Protein AF-A0A4S2FEB2-F1 (afdb_monomer)

Secondary structure (DSSP, 8-state):
--HHHHHHHHHHHHHHHHHHHHHHSTT-HHHHHHHHHHHHHHHHHH----HHHHHHHHHHHHHHHHHHHHHHHHHT-

pLDDT: mean 71.76, std 8.35, range [48.72, 83.31]

Structure (mmCIF, N/CA/C/O backbone):
data_AF-A0A4S2FEB2-F1
#
_entry.id   AF-A0A4S2FEB2-F1
#
loop_
_atom_site.group_PDB
_atom_site.id
_atom_site.type_symbol
_atom_site.label_atom_id
_atom_site.label_alt_id
_atom_site.label_comp_id
_atom_site.label_asym_id
_atom_site.label_entity_id
_atom_site.label_seq_id
_atom_site.pdbx_PDB_ins_code
_atom_site.Cartn_x
_atom_site.Cartn_y
_atom_site.Cartn_z
_atom_site.occupancy
_atom_site.B_iso_or_equiv
_atom_site.auth_seq_id
_atom_site.auth_comp_id
_atom_site.auth_asym_id
_atom_site.auth_atom_id
_atom_site.pdbx_PDB_model_num
ATOM 1 N N . MET A 1 1 ? -23.326 -0.605 19.217 1.00 49.97 1 MET A N 1
ATOM 2 C CA . MET A 1 1 ? -22.263 -0.516 18.189 1.00 49.97 1 MET A CA 1
ATOM 3 C C . MET A 1 1 ? -21.854 0.949 18.082 1.00 49.97 1 MET A C 1
ATOM 5 O O . MET A 1 1 ? -22.688 1.747 17.670 1.00 49.97 1 MET A O 1
ATOM 9 N N . SER A 1 2 ? -20.673 1.347 18.569 1.00 48.72 2 SER A N 1
ATOM 10 C CA . SER A 1 2 ? -20.294 2.770 18.584 1.00 48.72 2 SER A CA 1
ATOM 11 C C . SER A 1 2 ? -19.995 3.251 17.159 1.00 48.72 2 SER A C 1
ATOM 13 O O . SER A 1 2 ? -19.466 2.497 16.343 1.00 48.72 2 SER A O 1
ATOM 15 N N . ASN A 1 3 ? -20.328 4.502 16.831 1.00 58.84 3 ASN A N 1
ATOM 16 C CA . ASN A 1 3 ? -20.088 5.079 15.496 1.00 58.84 3 ASN A CA 1
ATOM 17 C C . ASN A 1 3 ? -18.627 4.936 15.015 1.00 58.84 3 ASN A C 1
ATOM 19 O O . ASN A 1 3 ? -18.371 4.923 13.814 1.00 58.84 3 ASN A O 1
ATOM 23 N N . GLN A 1 4 ? -17.670 4.762 15.931 1.00 56.44 4 GLN A N 1
ATOM 24 C CA . GLN A 1 4 ? -16.264 4.550 15.592 1.00 56.44 4 GLN A CA 1
ATOM 25 C C . GLN A 1 4 ? -15.961 3.178 14.977 1.00 56.44 4 GLN A C 1
ATOM 27 O O . GLN A 1 4 ? -15.067 3.076 14.139 1.00 56.44 4 GLN A O 1
ATOM 32 N N . THR A 1 5 ? -16.700 2.125 15.340 1.00 57.94 5 THR A N 1
ATOM 33 C CA . THR A 1 5 ? -16.472 0.782 14.775 1.00 57.94 5 THR A CA 1
ATOM 34 C C . THR A 1 5 ? -16.936 0.708 13.3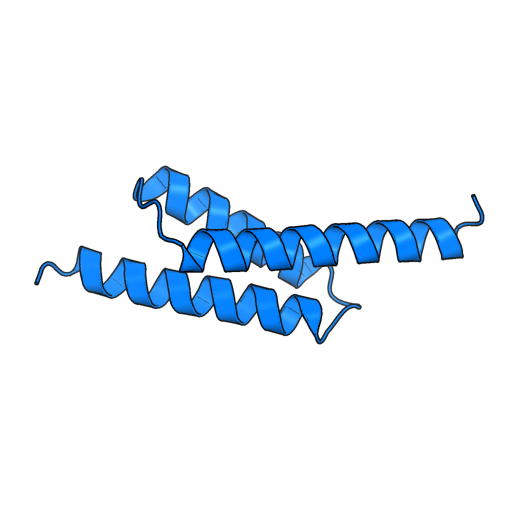22 1.00 57.94 5 THR A C 1
ATOM 36 O O . THR A 1 5 ? -16.234 0.163 12.478 1.00 57.94 5 THR A O 1
ATOM 39 N N . LYS A 1 6 ? -18.067 1.350 13.000 1.00 63.16 6 LYS A N 1
ATOM 40 C CA . LYS A 1 6 ? -18.560 1.457 11.618 1.00 63.16 6 LYS A CA 1
ATOM 41 C C . LYS A 1 6 ? -17.594 2.236 10.724 1.00 63.16 6 LYS A C 1
ATOM 43 O O . LYS A 1 6 ? -17.343 1.833 9.594 1.00 63.16 6 LYS A O 1
ATOM 48 N N . ASN A 1 7 ? -17.033 3.334 11.233 1.00 66.38 7 ASN A N 1
ATOM 49 C CA . ASN A 1 7 ? -16.153 4.187 10.436 1.00 66.38 7 ASN A CA 1
ATOM 50 C C . ASN A 1 7 ? -14.800 3.517 10.138 1.00 66.38 7 ASN A C 1
ATOM 52 O O . ASN A 1 7 ? -14.267 3.662 9.039 1.00 66.38 7 ASN A O 1
ATOM 56 N N . SER A 1 8 ? -14.263 2.740 11.085 1.00 62.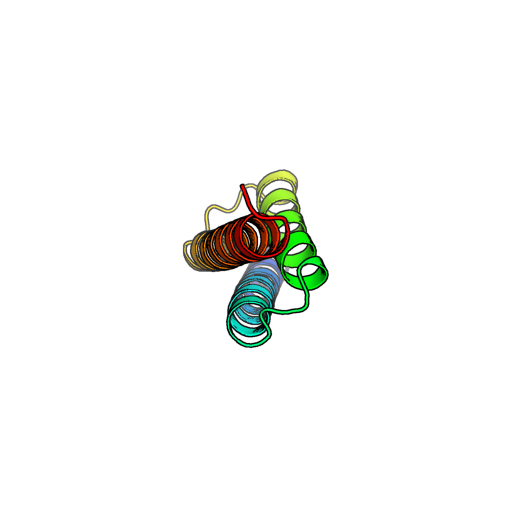97 8 SER A N 1
ATOM 57 C CA . SER A 1 8 ? -12.992 2.027 10.903 1.00 62.97 8 SER A CA 1
ATOM 58 C C . SER A 1 8 ? -13.095 0.843 9.934 1.00 62.97 8 SER A C 1
ATOM 60 O O . SER A 1 8 ? -12.136 0.564 9.205 1.00 62.97 8 SER A O 1
ATOM 62 N N . GLU A 1 9 ? -14.251 0.175 9.860 1.00 67.56 9 GLU A N 1
ATOM 63 C CA . GLU A 1 9 ? -14.508 -0.842 8.837 1.00 67.56 9 GLU A CA 1
ATOM 64 C C . GLU A 1 9 ? -14.578 -0.231 7.437 1.00 67.56 9 GLU A C 1
ATOM 66 O O . GLU A 1 9 ? -13.906 -0.732 6.534 1.00 67.56 9 GLU A O 1
ATOM 71 N N . THR A 1 10 ? -15.305 0.875 7.257 1.00 76.56 10 THR A N 1
ATOM 72 C CA . THR A 1 10 ? -15.388 1.578 5.965 1.00 76.56 10 THR A CA 1
ATOM 73 C C . THR A 1 10 ? -14.010 2.050 5.499 1.00 76.56 10 THR A C 1
ATOM 75 O O . THR A 1 10 ? -13.622 1.780 4.366 1.00 76.56 10 THR A O 1
ATOM 78 N N . LEU A 1 11 ? -13.218 2.663 6.385 1.00 68.75 11 LEU A N 1
ATOM 79 C CA . LEU A 1 11 ? -11.832 3.064 6.101 1.00 68.75 11 LEU A CA 1
ATOM 80 C C . LEU A 1 11 ? -10.938 1.876 5.720 1.00 68.75 11 LEU A C 1
ATOM 82 O O . LEU A 1 11 ? -10.115 1.990 4.814 1.00 68.75 11 LEU A O 1
ATOM 86 N N . SER A 1 12 ? -11.123 0.719 6.362 1.00 70.94 12 SER A N 1
ATOM 87 C CA . SER A 1 12 ? -10.375 -0.497 6.022 1.00 70.94 12 SER A CA 1
ATOM 88 C C . SER A 1 12 ? -10.736 -1.030 4.632 1.00 70.94 12 SER A C 1
ATOM 90 O O . SER A 1 12 ? -9.847 -1.456 3.896 1.00 70.94 12 SER A O 1
ATOM 92 N N . TRP A 1 13 ? -12.019 -0.995 4.255 1.00 75.31 13 TRP A N 1
ATOM 93 C CA . TRP A 1 13 ? -12.484 -1.372 2.915 1.00 75.31 13 TRP A CA 1
ATOM 94 C C . TRP A 1 13 ? -11.986 -0.407 1.839 1.00 75.31 13 TRP A C 1
ATOM 96 O O . TRP A 1 13 ? -11.539 -0.854 0.786 1.00 75.31 13 TRP A O 1
ATOM 106 N N . VAL A 1 14 ? -11.987 0.898 2.121 1.00 78.88 14 VAL A N 1
ATOM 107 C CA . VAL A 1 14 ? -11.429 1.917 1.222 1.00 78.88 14 VAL A CA 1
ATOM 108 C C . VAL A 1 14 ? -9.922 1.716 1.048 1.00 78.88 14 VAL A C 1
ATOM 110 O O . VAL A 1 14 ? -9.443 1.715 -0.080 1.00 78.88 14 VAL A O 1
ATOM 113 N N . CYS A 1 15 ? -9.172 1.464 2.126 1.00 75.06 15 CYS A N 1
ATOM 114 C CA . CYS A 1 15 ? -7.728 1.222 2.054 1.00 75.06 15 CYS A CA 1
ATOM 115 C C . CYS A 1 15 ? -7.383 -0.044 1.248 1.00 75.06 15 CYS A C 1
ATOM 117 O O . CYS A 1 15 ? -6.439 -0.032 0.461 1.00 75.06 15 CYS A O 1
ATOM 119 N N . LEU A 1 16 ? -8.156 -1.123 1.412 1.00 73.94 16 LEU A N 1
ATOM 120 C CA . LEU A 1 16 ? -8.028 -2.328 0.587 1.00 73.94 16 LEU A CA 1
ATOM 121 C C . LEU A 1 16 ? -8.356 -2.050 -0.880 1.00 73.94 16 LEU A C 1
ATOM 123 O O . LEU A 1 16 ? -7.600 -2.463 -1.753 1.00 73.94 16 LEU A O 1
ATOM 127 N N . GLY A 1 17 ? -9.452 -1.338 -1.149 1.00 76.38 17 GLY A N 1
ATOM 128 C CA . GLY A 1 17 ? -9.863 -0.978 -2.505 1.00 76.38 17 GLY A CA 1
ATOM 129 C C . GLY A 1 17 ? -8.805 -0.141 -3.217 1.00 76.38 17 GLY A C 1
ATOM 130 O O . GLY A 1 17 ? -8.403 -0.478 -4.326 1.00 76.38 17 GLY A O 1
ATOM 131 N N . VAL A 1 18 ? -8.278 0.889 -2.553 1.00 74.56 18 VAL A N 1
ATOM 132 C CA . VAL A 1 18 ? -7.187 1.725 -3.077 1.00 74.56 18 VAL A CA 1
ATOM 133 C C . VAL A 1 18 ? -5.926 0.893 -3.322 1.00 74.56 18 VAL A C 1
ATOM 135 O O . VAL A 1 18 ? -5.309 1.038 -4.374 1.00 74.56 18 VAL A O 1
ATOM 138 N N . GLY A 1 19 ? -5.570 -0.023 -2.414 1.00 66.38 19 GLY A N 1
ATOM 139 C CA . GLY A 1 19 ? -4.424 -0.919 -2.592 1.00 66.38 19 GLY A CA 1
ATOM 140 C C . GLY A 1 19 ? -4.562 -1.861 -3.792 1.00 66.38 19 GLY A C 1
ATOM 141 O O . GLY A 1 19 ? -3.628 -1.985 -4.582 1.00 66.38 19 GLY A O 1
ATOM 142 N N . VAL A 1 20 ? -5.735 -2.475 -3.978 1.00 75.81 20 VAL A N 1
ATOM 143 C CA . VAL A 1 20 ? -6.025 -3.375 -5.111 1.00 75.81 20 VAL A CA 1
ATOM 144 C C . VAL A 1 20 ? -6.068 -2.613 -6.437 1.00 75.81 20 VAL A C 1
ATOM 146 O O . VAL A 1 20 ? -5.493 -3.072 -7.422 1.00 75.81 20 VAL A O 1
ATOM 149 N N . VAL A 1 21 ? -6.699 -1.435 -6.471 1.00 72.38 21 VAL A N 1
ATOM 150 C CA . VAL A 1 21 ? -6.742 -0.590 -7.675 1.00 72.38 21 VAL A CA 1
ATOM 151 C C . VAL A 1 21 ? -5.345 -0.099 -8.038 1.00 72.38 21 VAL A C 1
ATOM 153 O O . VAL A 1 21 ? -4.991 -0.140 -9.210 1.00 72.38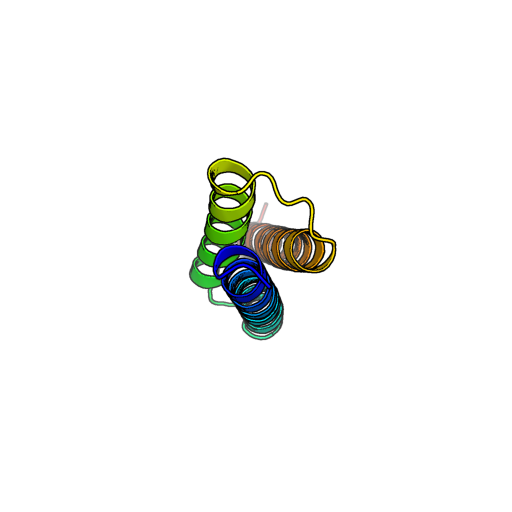 21 VAL A O 1
ATOM 156 N N . SER A 1 22 ? -4.524 0.288 -7.057 1.00 65.56 22 SER A N 1
ATOM 157 C CA . SER A 1 22 ? -3.130 0.680 -7.302 1.00 65.56 22 SER A CA 1
ATOM 158 C C . SER A 1 22 ? -2.300 -0.468 -7.886 1.00 65.56 22 SER A C 1
ATOM 160 O O . SER A 1 22 ? -1.459 -0.254 -8.753 1.00 65.56 22 SER A O 1
ATOM 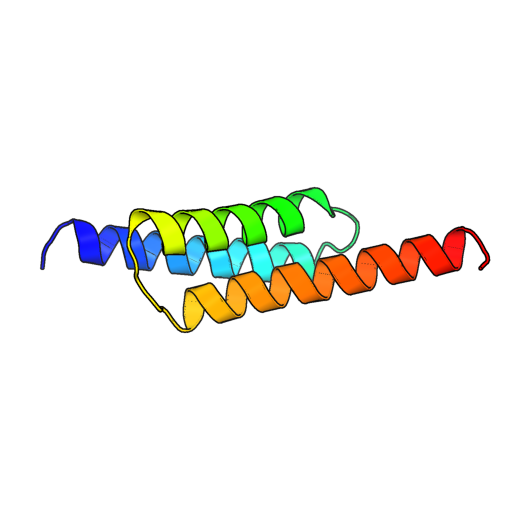162 N N . TRP A 1 23 ? -2.567 -1.705 -7.456 1.00 63.09 23 TRP A N 1
ATOM 163 C CA . TRP A 1 23 ? -1.886 -2.887 -7.983 1.00 63.09 23 TRP A CA 1
ATOM 164 C C . TRP A 1 23 ? -2.305 -3.224 -9.424 1.00 63.09 23 TRP A C 1
ATOM 166 O O . TRP A 1 23 ? -1.458 -3.570 -10.245 1.00 63.09 23 TRP A O 1
ATOM 176 N N . LEU A 1 24 ? -3.593 -3.073 -9.753 1.00 68.31 24 LEU A N 1
ATOM 177 C CA . LEU A 1 24 ? -4.120 -3.290 -11.108 1.00 68.31 24 LEU A CA 1
ATOM 178 C C . LEU A 1 24 ? -3.759 -2.151 -12.079 1.00 68.31 24 LEU A C 1
ATOM 180 O O . LEU A 1 24 ? -3.508 -2.402 -13.256 1.00 68.31 24 LEU A O 1
ATOM 184 N N . PHE A 1 25 ? -3.697 -0.910 -11.594 1.00 62.62 25 PHE A N 1
ATOM 185 C CA . PHE A 1 25 ? -3.385 0.293 -12.371 1.00 62.62 25 PHE A CA 1
ATOM 186 C C . PHE A 1 25 ? -1.981 0.819 -12.035 1.00 62.62 25 PHE A C 1
ATOM 188 O O . PHE A 1 25 ? -1.789 1.969 -11.636 1.00 62.62 25 PHE A O 1
ATOM 195 N N . ASN A 1 26 ? -0.989 -0.034 -12.310 1.00 57.03 26 ASN A N 1
ATOM 196 C CA . ASN A 1 26 ? 0.448 0.158 -12.081 1.00 57.03 26 ASN A CA 1
ATOM 197 C C . ASN A 1 26 ? 1.079 1.506 -12.550 1.00 57.03 26 ASN A C 1
ATOM 199 O O . ASN A 1 26 ? 2.102 1.873 -11.976 1.00 57.03 26 ASN A O 1
ATOM 203 N N . PRO A 1 27 ? 0.558 2.313 -13.510 1.00 56.84 27 PRO A N 1
ATOM 204 C CA . PRO A 1 27 ? 1.190 3.613 -13.785 1.00 56.84 27 PRO A CA 1
ATOM 205 C C . PRO A 1 27 ? 0.945 4.692 -12.712 1.00 56.84 27 PRO A C 1
ATOM 207 O O . PRO A 1 27 ? 1.660 5.693 -12.698 1.00 56.84 27 PRO A O 1
ATOM 210 N N . PHE A 1 28 ? -0.028 4.540 -11.805 1.00 61.16 28 PHE A N 1
ATOM 211 C CA . PHE A 1 28 ? -0.364 5.587 -10.830 1.00 61.16 28 PHE A CA 1
ATOM 212 C C . PHE A 1 28 ? 0.289 5.357 -9.460 1.00 61.16 28 PHE A C 1
ATOM 214 O O . PHE A 1 28 ? -0.372 5.016 -8.479 1.00 61.16 28 PHE A O 1
ATOM 221 N N . ALA A 1 29 ? 1.584 5.668 -9.348 1.00 63.25 29 ALA A N 1
ATOM 222 C CA . ALA A 1 29 ? 2.295 5.724 -8.061 1.00 63.25 29 ALA A CA 1
ATOM 223 C C . ALA A 1 29 ? 1.573 6.593 -7.008 1.00 63.25 29 ALA A C 1
ATOM 225 O O . ALA A 1 29 ? 1.655 6.334 -5.806 1.00 63.25 29 ALA A O 1
ATOM 226 N N . LEU A 1 30 ? 0.806 7.588 -7.468 1.00 66.75 30 LEU A N 1
ATOM 227 C CA . LEU A 1 30 ? -0.011 8.468 -6.637 1.00 66.75 30 LEU A CA 1
ATOM 228 C C . LEU A 1 30 ? -1.057 7.706 -5.799 1.00 66.75 30 LEU A C 1
ATOM 230 O O . LEU A 1 30 ? -1.259 8.041 -4.633 1.00 66.75 30 LEU A O 1
ATOM 234 N N . LEU A 1 31 ? -1.687 6.661 -6.356 1.00 68.12 31 LEU A N 1
ATOM 235 C CA . LEU A 1 31 ? -2.671 5.842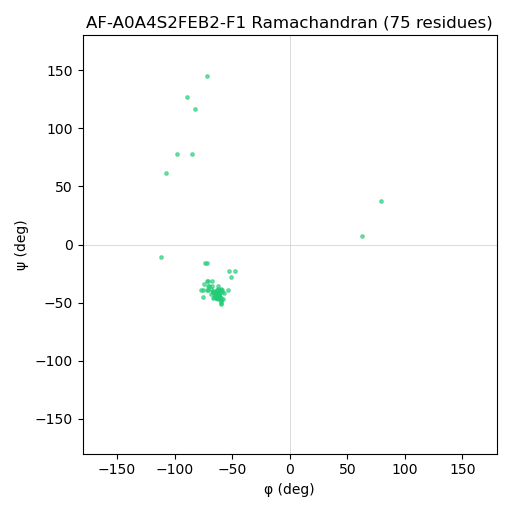 -5.635 1.00 68.12 31 LEU A CA 1
ATOM 236 C C . LEU A 1 31 ? -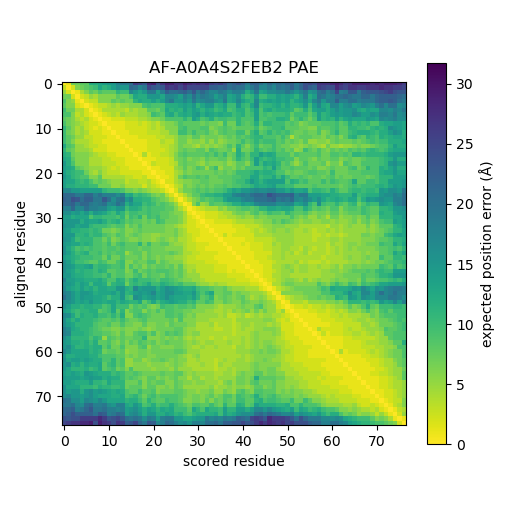2.011 4.961 -4.567 1.00 68.12 31 LEU A C 1
ATOM 238 O O . LEU A 1 31 ? -2.566 4.800 -3.479 1.00 68.12 31 LEU A O 1
ATOM 242 N N . SER A 1 32 ? -0.804 4.451 -4.827 1.00 70.38 32 SER A N 1
ATOM 243 C CA . SER A 1 32 ? -0.042 3.690 -3.829 1.00 70.38 32 SER A CA 1
ATOM 244 C C . SER A 1 32 ? 0.390 4.569 -2.663 1.00 70.38 32 SER A C 1
ATOM 246 O O . SER A 1 32 ? 0.277 4.152 -1.512 1.00 70.38 32 SER A O 1
ATOM 248 N N . ILE A 1 33 ? 0.820 5.804 -2.935 1.00 74.44 33 ILE A N 1
ATOM 249 C CA . ILE A 1 33 ? 1.141 6.782 -1.888 1.00 74.44 33 ILE A CA 1
ATOM 250 C C . ILE A 1 33 ? -0.106 7.089 -1.053 1.00 74.44 33 ILE A C 1
ATOM 252 O O . ILE A 1 33 ? -0.028 7.090 0.175 1.00 74.44 33 ILE A O 1
ATOM 256 N N . LEU A 1 34 ? -1.265 7.275 -1.695 1.00 79.06 34 LEU A N 1
ATOM 257 C CA . LEU A 1 34 ? -2.529 7.525 -1.001 1.00 79.06 34 LEU A CA 1
ATOM 258 C C . LEU A 1 34 ? -2.924 6.356 -0.084 1.00 79.06 34 LEU A C 1
ATOM 260 O O . LEU A 1 34 ? -3.319 6.583 1.057 1.00 79.06 34 LEU A O 1
ATOM 264 N N . GLY A 1 35 ? -2.776 5.111 -0.550 1.00 75.81 35 GLY A N 1
ATOM 265 C CA . GLY A 1 35 ? -3.053 3.905 0.238 1.00 75.81 35 GLY A CA 1
ATOM 266 C C . GLY A 1 35 ? -2.134 3.756 1.455 1.00 75.81 35 GLY A C 1
ATOM 267 O O . GLY A 1 35 ? -2.606 3.457 2.553 1.00 75.81 35 GLY A O 1
ATOM 268 N N . ILE A 1 36 ? -0.837 4.048 1.303 1.00 79.75 36 ILE A N 1
ATOM 269 C CA . ILE A 1 36 ? 0.120 4.063 2.422 1.00 79.75 36 ILE A CA 1
ATOM 270 C C . ILE A 1 36 ? -0.211 5.198 3.402 1.00 79.75 36 ILE A C 1
ATOM 272 O O . ILE A 1 36 ? -0.180 4.992 4.616 1.00 79.75 36 ILE A O 1
ATOM 276 N N . PHE A 1 37 ? -0.574 6.381 2.901 1.00 81.62 37 PHE A N 1
ATOM 277 C CA . PHE A 1 37 ? -0.946 7.517 3.742 1.00 81.62 37 PHE A CA 1
ATOM 278 C C . PHE A 1 37 ? -2.201 7.216 4.567 1.00 81.62 37 PHE A C 1
ATOM 280 O O . PHE A 1 37 ? -2.208 7.429 5.777 1.00 81.62 37 PHE A O 1
ATOM 287 N N . LEU A 1 38 ? -3.229 6.632 3.945 1.00 79.50 38 LEU A N 1
ATOM 288 C CA . LEU A 1 38 ? -4.431 6.135 4.621 1.00 79.50 38 LEU A CA 1
ATOM 289 C C . LEU A 1 38 ? -4.099 5.068 5.668 1.00 79.50 38 LEU A C 1
ATOM 291 O O . LEU A 1 38 ? -4.649 5.106 6.770 1.00 79.50 38 LEU A O 1
ATOM 295 N N . TYR A 1 39 ? -3.177 4.152 5.367 1.00 80.44 39 TYR A N 1
ATOM 296 C CA . TYR A 1 39 ? -2.715 3.152 6.326 1.00 80.44 39 TYR A CA 1
ATOM 297 C C . TYR A 1 39 ? -2.082 3.788 7.570 1.00 80.44 39 TYR A C 1
ATOM 299 O O . TYR A 1 39 ? -2.485 3.486 8.698 1.00 80.44 39 TYR A O 1
ATOM 307 N N . VAL A 1 40 ? -1.128 4.702 7.374 1.00 80.81 40 VAL A N 1
ATOM 308 C CA . VAL A 1 40 ? -0.433 5.405 8.463 1.00 80.81 40 VAL A CA 1
ATOM 309 C C . VAL A 1 40 ? -1.405 6.276 9.253 1.00 80.81 40 VAL A C 1
ATOM 311 O O . VAL A 1 40 ? -1.404 6.221 10.482 1.00 80.81 40 VAL A O 1
ATOM 314 N N . TYR A 1 41 ? -2.275 7.018 8.567 1.00 79.69 41 TYR A N 1
ATOM 315 C CA . TYR A 1 41 ? -3.284 7.871 9.185 1.00 79.69 41 TYR A CA 1
ATOM 316 C C . TYR A 1 41 ? -4.232 7.056 10.063 1.00 79.69 41 TYR A C 1
ATOM 318 O O . TYR A 1 41 ? -4.398 7.352 11.244 1.00 79.69 41 TYR A O 1
ATOM 326 N N . THR A 1 42 ? -4.787 5.961 9.537 1.00 75.38 42 THR A N 1
ATOM 327 C CA . THR A 1 42 ? -5.754 5.161 10.300 1.00 75.38 42 THR A CA 1
ATOM 328 C C . THR A 1 42 ? -5.094 4.471 11.494 1.00 75.38 42 THR A C 1
ATOM 330 O O . THR A 1 42 ? -5.687 4.384 12.571 1.00 75.38 42 THR A O 1
ATOM 333 N N . ARG A 1 43 ? -3.839 4.029 11.341 1.00 75.44 43 ARG A N 1
ATOM 334 C CA . ARG A 1 43 ? -3.059 3.430 12.430 1.00 75.44 43 ARG A CA 1
ATOM 335 C C . ARG A 1 43 ? -2.685 4.447 13.510 1.00 75.44 43 ARG A C 1
ATOM 337 O O . ARG A 1 43 ? -2.728 4.091 14.683 1.00 75.44 43 ARG A O 1
ATOM 344 N N . SER A 1 44 ? -2.346 5.677 13.130 1.00 75.88 44 SER A N 1
ATOM 345 C CA . SER A 1 44 ? -1.959 6.752 14.052 1.00 75.88 44 SER A CA 1
ATOM 346 C C . SER A 1 44 ? -3.165 7.339 14.795 1.00 75.88 44 SER A C 1
ATOM 348 O O . SER A 1 44 ? -3.136 7.479 16.013 1.00 75.88 44 SER A O 1
ATOM 350 N N . THR A 1 45 ? -4.262 7.616 14.086 1.00 75.44 45 THR A N 1
ATOM 351 C CA . THR A 1 45 ? -5.458 8.259 14.652 1.00 75.44 45 THR A CA 1
ATOM 352 C C . THR A 1 45 ? -6.318 7.305 15.473 1.00 75.44 45 THR A C 1
ATOM 354 O O . THR A 1 45 ? -6.846 7.707 16.506 1.00 75.44 45 THR A O 1
ATOM 357 N N . TYR A 1 46 ? -6.476 6.052 15.038 1.00 70.81 46 TYR A N 1
ATOM 358 C CA . TYR A 1 46 ? -7.414 5.124 15.679 1.00 70.81 46 TYR A CA 1
ATOM 359 C C . TYR A 1 46 ? -6.730 3.967 16.418 1.00 70.81 46 TYR A C 1
ATOM 361 O O . TYR A 1 46 ? -7.405 3.216 17.116 1.00 70.81 46 TYR A O 1
ATOM 369 N N . GLY A 1 47 ? -5.415 3.768 16.254 1.00 66.81 47 GLY A N 1
ATOM 370 C CA . GLY A 1 47 ? -4.678 2.676 16.906 1.00 66.81 47 GLY A CA 1
ATOM 371 C C . GLY A 1 47 ? -5.129 1.263 16.501 1.00 66.81 47 GLY A C 1
ATOM 372 O O . GLY A 1 47 ? -4.679 0.278 17.088 1.00 66.81 47 GLY A O 1
ATOM 373 N N . VAL A 1 48 ? -6.018 1.133 15.509 1.00 66.56 48 VAL A N 1
ATOM 374 C CA . VAL A 1 48 ? -6.669 -0.138 15.170 1.00 66.56 48 VAL A CA 1
ATOM 375 C C . VAL A 1 48 ? -5.752 -0.965 14.281 1.00 66.56 48 VAL A C 1
ATOM 377 O O . VAL A 1 48 ? -5.455 -0.604 13.142 1.00 66.56 48 VAL A O 1
ATOM 380 N N . LYS A 1 49 ? -5.325 -2.123 14.786 1.00 64.62 49 LYS A N 1
ATOM 381 C CA . LYS A 1 49 ? -4.599 -3.128 14.004 1.00 64.62 49 LYS A CA 1
ATOM 382 C C . LYS A 1 49 ? -5.599 -4.025 13.273 1.00 64.62 49 LYS A C 1
ATOM 384 O O . LYS A 1 49 ? -5.875 -5.136 13.706 1.00 64.62 49 LYS A O 1
ATOM 389 N N . ASN A 1 50 ? -6.159 -3.530 12.170 1.00 71.50 50 ASN A N 1
ATOM 390 C CA . ASN A 1 50 ? -7.015 -4.332 11.294 1.00 71.50 50 ASN A CA 1
ATOM 391 C C . ASN A 1 50 ? -6.178 -5.039 10.219 1.00 71.50 50 ASN A C 1
ATOM 393 O O . ASN A 1 50 ? -5.453 -4.387 9.470 1.00 71.50 50 ASN A O 1
ATOM 397 N N . ILE A 1 51 ? -6.323 -6.365 10.097 1.00 75.31 51 ILE A N 1
ATOM 398 C CA . ILE A 1 51 ? -5.654 -7.184 9.062 1.00 75.31 51 ILE A CA 1
ATOM 399 C C . ILE A 1 51 ? -5.929 -6.643 7.656 1.00 75.31 51 ILE A C 1
ATOM 401 O O . ILE A 1 51 ? -5.020 -6.572 6.837 1.00 75.31 51 ILE A O 1
ATOM 405 N N . LYS A 1 52 ? -7.161 -6.190 7.408 1.00 72.56 52 LYS A N 1
ATOM 406 C CA . LYS A 1 52 ? -7.586 -5.563 6.149 1.00 72.56 52 LYS A CA 1
ATOM 407 C C . LYS A 1 52 ? -6.748 -4.325 5.811 1.00 72.56 52 LYS A C 1
ATOM 409 O O . LYS A 1 52 ? -6.235 -4.197 4.708 1.00 72.56 52 LYS A O 1
ATOM 414 N N . LEU A 1 53 ? -6.556 -3.452 6.797 1.00 71.00 53 LEU A N 1
ATOM 415 C CA . LEU A 1 53 ? -5.755 -2.234 6.677 1.00 71.00 53 LEU A CA 1
ATOM 416 C C . LEU A 1 53 ? -4.290 -2.565 6.388 1.00 71.00 53 LEU A C 1
ATOM 418 O O . LEU A 1 53 ? -3.695 -1.999 5.476 1.00 71.00 53 LEU A O 1
ATOM 422 N N . THR A 1 54 ? -3.736 -3.534 7.118 1.00 76.88 54 THR A N 1
ATOM 423 C CA . THR A 1 54 ? -2.371 -4.023 6.894 1.00 76.88 54 THR A CA 1
ATOM 424 C C . THR A 1 54 ? -2.205 -4.618 5.502 1.00 76.88 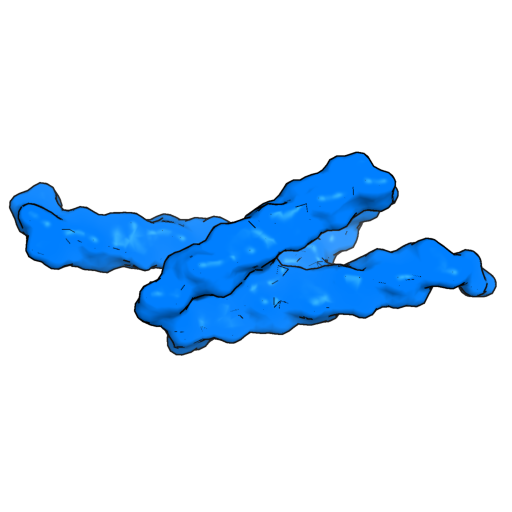54 THR A C 1
ATOM 426 O O . THR A 1 54 ? -1.229 -4.292 4.841 1.00 76.88 54 THR A O 1
ATOM 429 N N . ALA A 1 55 ? -3.156 -5.422 5.024 1.00 78.75 55 ALA A N 1
ATOM 430 C CA . ALA A 1 55 ? -3.118 -5.987 3.679 1.00 78.75 55 ALA A CA 1
ATOM 431 C C . ALA A 1 55 ? -3.183 -4.900 2.592 1.00 78.75 55 ALA A C 1
ATOM 433 O O . ALA A 1 55 ? -2.409 -4.959 1.642 1.00 78.75 55 ALA A O 1
ATOM 434 N N . GLY A 1 56 ? -4.031 -3.876 2.760 1.00 77.31 56 GLY A N 1
ATOM 435 C CA . GLY A 1 56 ? -4.106 -2.729 1.846 1.00 77.31 56 GLY A CA 1
ATOM 436 C C . GLY A 1 56 ? -2.800 -1.933 1.791 1.00 77.31 56 GLY A C 1
ATOM 437 O O . GLY A 1 56 ? -2.280 -1.677 0.708 1.00 77.31 56 GLY A O 1
ATOM 438 N N . GLY A 1 57 ? -2.218 -1.618 2.953 1.00 78.12 57 GLY A N 1
ATOM 439 C CA . GLY A 1 57 ? -0.917 -0.948 3.037 1.00 78.12 57 GLY A CA 1
ATOM 440 C C . GLY A 1 57 ? 0.228 -1.780 2.448 1.00 78.12 57 GLY A C 1
ATOM 441 O O . GLY A 1 57 ? 1.082 -1.236 1.751 1.00 78.12 57 GLY A O 1
ATOM 442 N N . LEU A 1 58 ? 0.226 -3.101 2.670 1.00 81.69 58 LEU A N 1
ATOM 443 C CA . LEU A 1 58 ? 1.225 -4.017 2.113 1.00 81.69 58 LEU A CA 1
ATOM 444 C C . LEU A 1 58 ? 1.129 -4.083 0.581 1.00 81.69 58 LEU A C 1
ATOM 446 O O . LEU A 1 58 ? 2.148 -3.979 -0.093 1.00 81.69 58 LEU A O 1
ATOM 450 N N . LEU A 1 59 ? -0.087 -4.197 0.033 1.00 80.31 59 LEU A N 1
ATOM 451 C CA . LEU A 1 59 ? -0.352 -4.177 -1.412 1.00 80.31 59 LEU A CA 1
ATOM 452 C C . LEU A 1 59 ? 0.117 -2.868 -2.054 1.00 80.31 59 LEU A C 1
ATOM 454 O O . LEU A 1 59 ? 0.851 -2.902 -3.040 1.00 80.31 59 LEU A O 1
ATOM 458 N N . SER A 1 60 ? -0.234 -1.719 -1.466 1.00 79.62 60 SER A N 1
ATOM 459 C CA . SER A 1 60 ? 0.241 -0.415 -1.944 1.00 79.62 60 SER A CA 1
ATOM 460 C C . SER A 1 60 ? 1.765 -0.288 -1.877 1.00 79.62 60 SER A C 1
ATOM 462 O O . SER A 1 60 ? 2.366 0.247 -2.809 1.00 79.62 60 SER A O 1
ATOM 464 N N . GLY A 1 61 ? 2.398 -0.801 -0.816 1.00 79.50 61 GLY A N 1
ATOM 465 C CA . GLY A 1 61 ? 3.855 -0.818 -0.661 1.00 79.50 61 GLY A CA 1
ATOM 466 C C . GLY A 1 61 ? 4.558 -1.692 -1.698 1.00 79.50 61 GLY A C 1
ATOM 467 O O . GLY A 1 61 ? 5.533 -1.256 -2.305 1.00 79.50 61 GLY A O 1
ATOM 468 N N . ILE A 1 62 ? 4.035 -2.892 -1.960 1.00 83.31 62 ILE A N 1
ATOM 469 C CA . ILE A 1 62 ? 4.555 -3.800 -2.990 1.00 83.31 62 ILE A CA 1
ATOM 470 C C . ILE A 1 62 ? 4.415 -3.166 -4.378 1.00 83.31 62 ILE A C 1
ATOM 472 O O . ILE A 1 62 ? 5.379 -3.157 -5.139 1.00 83.31 62 ILE A O 1
ATOM 476 N N . ALA A 1 63 ? 3.258 -2.579 -4.697 1.00 78.75 63 ALA A N 1
ATOM 477 C CA . ALA A 1 63 ? 3.047 -1.874 -5.962 1.00 78.75 63 ALA A CA 1
ATOM 478 C C . ALA A 1 63 ? 4.022 -0.692 -6.141 1.00 78.75 63 ALA A C 1
ATOM 480 O O . ALA A 1 63 ? 4.577 -0.510 -7.222 1.00 78.75 63 ALA A O 1
ATOM 481 N N . LEU A 1 64 ? 4.316 0.057 -5.070 1.00 79.12 64 LEU A N 1
ATOM 482 C CA . LEU A 1 64 ? 5.318 1.129 -5.097 1.00 79.12 64 LEU A CA 1
ATOM 483 C C . LEU A 1 64 ? 6.732 0.586 -5.370 1.00 79.12 64 LEU A C 1
ATOM 485 O O . LEU A 1 64 ? 7.487 1.174 -6.138 1.00 79.12 64 LEU A O 1
ATOM 489 N N . LEU A 1 65 ? 7.078 -0.559 -4.776 1.00 81.38 65 LEU A N 1
ATOM 490 C CA . LEU A 1 65 ? 8.343 -1.259 -5.011 1.00 81.38 65 LEU A CA 1
ATOM 491 C C . LEU A 1 65 ? 8.488 -1.693 -6.475 1.00 81.38 65 LEU A C 1
ATOM 493 O O . LEU A 1 65 ? 9.525 -1.448 -7.090 1.00 81.38 65 LEU A O 1
ATOM 497 N N . PHE A 1 66 ? 7.436 -2.278 -7.053 1.00 79.50 66 PHE A N 1
ATOM 498 C CA . PHE A 1 66 ? 7.404 -2.633 -8.473 1.00 79.50 66 PHE A CA 1
ATOM 499 C C . PHE A 1 66 ? 7.520 -1.406 -9.381 1.00 79.50 66 PHE A C 1
ATOM 501 O O . PHE A 1 66 ? 8.228 -1.472 -10.383 1.00 79.50 66 PHE A O 1
ATOM 508 N N . PHE A 1 67 ? 6.891 -0.286 -9.023 1.00 77.56 67 PHE A N 1
ATOM 509 C CA . PHE A 1 67 ? 7.019 0.970 -9.758 1.00 77.56 67 PHE A CA 1
ATOM 510 C C . PHE A 1 67 ? 8.456 1.513 -9.733 1.00 77.56 67 PHE A C 1
ATOM 512 O O . PHE A 1 67 ? 8.998 1.859 -10.781 1.00 77.56 67 PHE A O 1
ATOM 519 N N . ILE A 1 68 ? 9.110 1.527 -8.565 1.00 80.25 68 ILE A N 1
ATOM 520 C CA . ILE A 1 68 ? 10.517 1.942 -8.440 1.00 80.25 68 ILE A CA 1
ATOM 521 C C . ILE A 1 68 ? 11.419 1.036 -9.282 1.00 80.25 68 ILE A C 1
ATOM 523 O O . ILE A 1 68 ? 12.259 1.544 -10.019 1.00 80.25 68 ILE A O 1
ATOM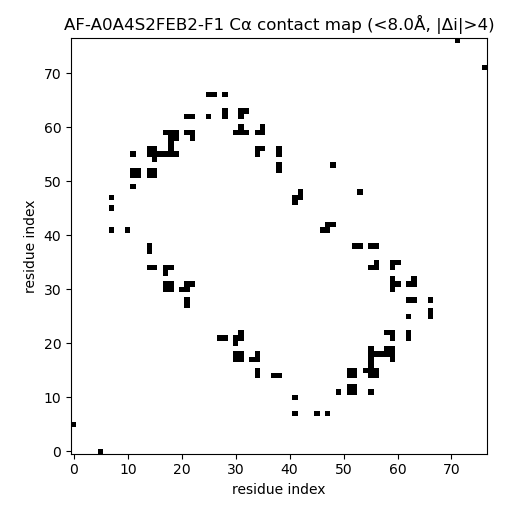 527 N N . LEU A 1 69 ? 11.222 -0.287 -9.232 1.00 81.56 69 LEU A N 1
ATOM 528 C CA . LEU A 1 69 ? 11.969 -1.242 -10.059 1.00 81.56 69 LEU A CA 1
ATOM 529 C C . LEU A 1 69 ? 11.725 -1.028 -11.559 1.00 81.56 69 LEU A C 1
ATOM 531 O O . LEU A 1 69 ? 12.663 -1.120 -12.347 1.00 81.56 69 LEU A O 1
ATOM 535 N N . ALA A 1 70 ? 10.489 -0.722 -11.961 1.00 76.94 70 ALA A N 1
ATOM 536 C CA . ALA A 1 70 ? 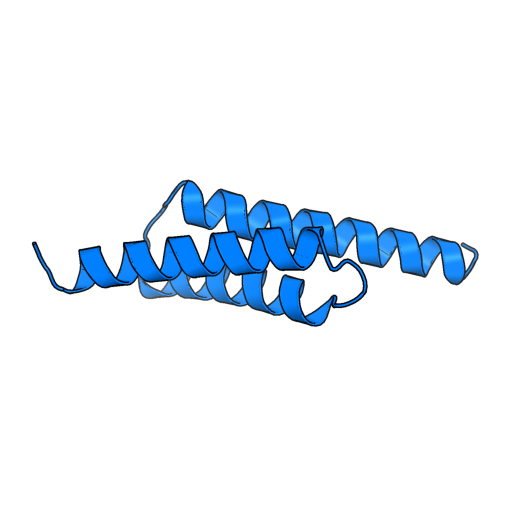10.152 -0.418 -13.348 1.00 76.94 70 ALA A CA 1
ATOM 537 C C . ALA A 1 70 ? 10.844 0.866 -13.834 1.00 76.94 70 ALA A C 1
ATOM 539 O O . ALA A 1 70 ? 11.393 0.873 -14.934 1.00 76.94 70 ALA A O 1
ATOM 540 N N . ILE A 1 71 ? 10.891 1.918 -13.007 1.00 77.75 71 ILE A N 1
ATOM 541 C CA . ILE A 1 71 ? 11.655 3.138 -13.308 1.00 77.75 71 ILE A CA 1
ATOM 542 C C . ILE A 1 71 ? 13.150 2.844 -13.372 1.00 77.75 71 ILE A C 1
ATOM 544 O O . ILE A 1 71 ? 13.792 3.274 -14.324 1.00 77.75 71 ILE A O 1
ATOM 548 N N . LEU A 1 72 ? 13.710 2.101 -12.413 1.00 79.06 72 LEU A N 1
ATOM 549 C CA . LEU A 1 72 ? 15.136 1.753 -12.408 1.00 79.06 72 LEU A CA 1
ATOM 550 C C . LEU A 1 72 ? 15.527 1.028 -13.704 1.00 79.06 72 LEU A C 1
ATOM 552 O O . LEU A 1 72 ? 16.543 1.340 -14.318 1.00 79.06 72 LEU A O 1
ATOM 556 N N . LYS A 1 73 ? 14.657 0.117 -14.159 1.00 73.06 73 LYS A N 1
ATOM 557 C CA . LYS A 1 73 ? 14.832 -0.641 -15.399 1.00 73.06 73 LYS A CA 1
ATOM 558 C C . LYS A 1 73 ? 14.732 0.228 -16.658 1.00 73.06 73 LYS A C 1
ATOM 560 O O . LYS A 1 73 ? 15.394 -0.071 -17.644 1.00 73.06 73 LYS A O 1
ATOM 565 N N . ILE A 1 74 ? 13.925 1.292 -16.634 1.00 70.69 74 ILE A N 1
ATOM 566 C CA . ILE A 1 74 ? 13.842 2.288 -17.718 1.00 70.69 74 ILE A CA 1
ATOM 567 C C . ILE A 1 74 ? 15.062 3.218 -17.709 1.00 70.69 74 ILE A C 1
ATOM 569 O O . ILE A 1 74 ? 15.572 3.569 -18.768 1.00 70.69 74 ILE A O 1
ATOM 573 N N . VAL A 1 75 ? 15.526 3.615 -16.523 1.00 75.00 75 VAL A N 1
ATOM 574 C CA . VAL A 1 75 ? 16.672 4.516 -16.334 1.00 75.00 75 VAL A CA 1
ATOM 575 C C . VAL A 1 75 ? 18.007 3.828 -16.661 1.00 75.00 75 VAL A C 1
ATOM 577 O O . VAL A 1 75 ? 18.985 4.518 -16.933 1.00 75.00 75 VAL A O 1
ATOM 580 N N . GLY A 1 76 ? 18.043 2.495 -16.746 1.00 54.59 76 GLY A N 1
ATOM 581 C CA . GLY A 1 76 ? 19.192 1.756 -17.278 1.00 54.59 76 GLY A CA 1
ATOM 582 C C . GLY A 1 76 ? 20.343 1.596 -16.285 1.00 54.59 76 GLY A C 1
ATOM 583 O O . GLY A 1 76 ? 21.503 1.681 -16.686 1.00 54.59 76 GLY A O 1
ATOM 584 N N . TRP A 1 77 ? 20.019 1.390 -15.005 1.00 52.72 77 TRP A N 1
ATOM 585 C CA . TRP A 1 77 ? 20.970 0.906 -13.997 1.00 52.72 77 TRP A CA 1
ATOM 586 C C . TRP A 1 77 ? 20.998 -0.621 -13.942 1.00 52.72 77 TRP A C 1
ATOM 588 O O . TRP A 1 77 ? 19.909 -1.235 -14.050 1.00 52.72 77 TRP A O 1
#

Foldseek 3Di:
DDPVVVVLVVLLVVLLVLLVVCLVVLVCLVSLVVSLVSLVVSCVPPVDPDPSSVNSNVSSVVSNVVSVVVVCVVVPD

Mean predicted aligned error: 8.61 Å

Sequence (77 aa):
MSNQTKNSETLSWVCLGVGVVSWLFNPFALLSILGIFLYVYTRSTYGVKNIKLTAGGLLSGIALLFFILAILKIVGW

Radius of gyration: 14.0 Å; Cα contacts (8 Å, |Δi|>4): 82; chains: 1; bounding box: 43×16×36 Å

Solvent-accessible surface area (backbone atoms only — not comparable to full-atom values): 3956 Å² total; per-residue (Å²): 134,62,75,66,62,61,51,54,51,53,51,23,52,50,25,30,50,37,7,54,50,21,53,75,45,61,89,42,60,66,42,16,52,50,12,38,48,50,36,53,48,48,40,69,76,66,66,58,88,46,69,54,30,51,52,7,26,49,40,6,49,52,38,43,51,52,44,52,53,52,49,42,60,71,72,67,113